Protein AF-A0A967ICW5-F1 (afdb_monomer_lite)

Structure (mmCIF, N/CA/C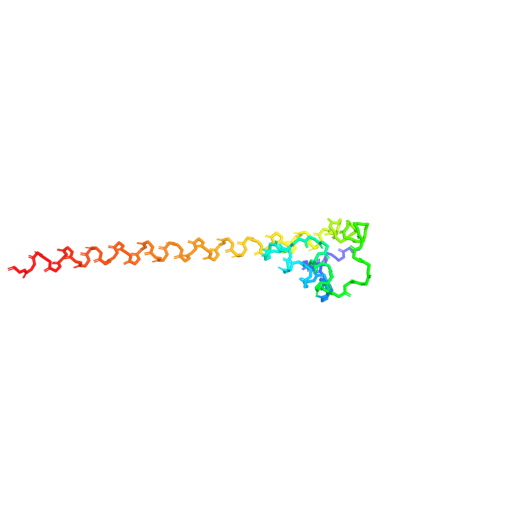/O backbone):
data_AF-A0A967ICW5-F1
#
_entry.id   AF-A0A967ICW5-F1
#
loop_
_atom_site.group_PDB
_atom_site.id
_atom_site.type_symbol
_atom_site.label_atom_id
_atom_site.label_alt_id
_atom_site.label_comp_id
_atom_site.label_asym_id
_atom_site.label_entity_id
_atom_site.label_seq_id
_atom_site.pdbx_PDB_ins_code
_atom_site.Cartn_x
_atom_site.Cartn_y
_atom_site.Cartn_z
_atom_site.occupancy
_atom_site.B_iso_or_equiv
_atom_site.auth_seq_id
_atom_site.auth_comp_id
_atom_site.auth_asym_id
_atom_site.auth_atom_id
_atom_site.pdbx_PDB_model_num
ATOM 1 N N . MET A 1 1 ? 19.760 33.792 -13.163 1.00 35.47 1 MET A N 1
ATOM 2 C CA . MET A 1 1 ? 18.511 33.832 -12.378 1.00 35.47 1 MET A CA 1
ATOM 3 C C . MET A 1 1 ? 17.924 32.437 -12.446 1.00 35.47 1 MET A C 1
ATOM 5 O O . MET A 1 1 ? 17.559 32.006 -13.530 1.00 35.47 1 MET A O 1
ATOM 9 N N . SER A 1 2 ? 18.004 31.685 -11.349 1.00 41.56 2 SER A N 1
ATOM 10 C CA . SER A 1 2 ? 17.532 30.300 -11.281 1.00 41.56 2 SER A CA 1
ATOM 11 C C . SER A 1 2 ? 16.044 30.318 -10.958 1.00 41.56 2 SER A C 1
ATOM 13 O O . SER A 1 2 ? 15.669 30.741 -9.869 1.00 41.56 2 SER A O 1
ATOM 15 N N . GLU A 1 3 ? 15.203 29.908 -11.904 1.00 42.88 3 GLU A N 1
ATOM 16 C CA . GLU A 1 3 ? 13.769 29.762 -11.663 1.00 42.88 3 GLU A CA 1
ATOM 17 C C . GLU A 1 3 ? 13.508 28.522 -10.798 1.00 42.88 3 GLU A C 1
ATOM 19 O O . GLU A 1 3 ? 13.516 27.380 -11.274 1.00 42.88 3 GLU A O 1
ATOM 24 N N . GLU A 1 4 ? 13.283 28.767 -9.506 1.00 46.38 4 GLU A N 1
ATOM 25 C CA . GLU A 1 4 ? 12.591 27.860 -8.594 1.00 46.38 4 GLU A CA 1
ATOM 26 C C . GLU A 1 4 ? 11.266 27.414 -9.229 1.00 46.38 4 GLU A C 1
ATOM 28 O O . GLU A 1 4 ? 10.325 28.192 -9.371 1.00 46.38 4 GLU A O 1
ATOM 33 N N . HIS A 1 5 ? 11.188 26.146 -9.631 1.00 44.84 5 HIS A N 1
ATOM 34 C CA . HIS A 1 5 ? 9.941 25.543 -10.086 1.00 44.84 5 HIS A CA 1
ATOM 35 C C . HIS A 1 5 ? 9.177 24.988 -8.875 1.00 44.84 5 HIS A C 1
ATOM 37 O O . HIS A 1 5 ? 9.666 24.050 -8.233 1.00 44.84 5 HIS A O 1
ATOM 43 N N . PRO A 1 6 ? 7.969 25.490 -8.568 1.00 44.97 6 PRO A N 1
ATOM 44 C CA . PRO A 1 6 ? 7.203 25.023 -7.426 1.00 44.97 6 PRO A CA 1
ATOM 45 C C . PRO A 1 6 ? 6.700 23.591 -7.666 1.00 44.97 6 PRO A C 1
ATOM 47 O O . PRO A 1 6 ? 5.946 23.312 -8.596 1.00 44.97 6 PRO A O 1
ATOM 50 N N . GLY A 1 7 ? 7.122 22.659 -6.809 1.00 44.16 7 GLY A N 1
ATOM 51 C CA . GLY A 1 7 ? 6.312 21.501 -6.415 1.00 44.16 7 GLY A CA 1
ATOM 52 C C . GLY A 1 7 ? 5.937 20.471 -7.487 1.00 44.16 7 GLY A C 1
ATOM 53 O O . GLY A 1 7 ? 4.831 19.929 -7.429 1.00 44.16 7 GLY A O 1
ATOM 54 N N . ARG A 1 8 ? 6.818 20.124 -8.439 1.00 44.38 8 ARG A N 1
ATOM 55 C CA . ARG A 1 8 ? 6.568 18.960 -9.313 1.00 44.38 8 ARG A CA 1
ATOM 56 C C . ARG A 1 8 ? 6.604 17.671 -8.487 1.00 44.38 8 ARG A C 1
ATOM 58 O O . ARG A 1 8 ? 7.663 17.069 -8.319 1.00 44.38 8 ARG A O 1
ATOM 65 N N . LYS A 1 9 ? 5.437 17.224 -8.004 1.00 51.75 9 LYS A N 1
ATOM 66 C CA . LYS A 1 9 ? 5.240 15.835 -7.568 1.00 51.75 9 LYS A CA 1
ATOM 67 C C . LYS A 1 9 ? 5.811 14.932 -8.668 1.00 51.75 9 LYS A C 1
ATOM 69 O O . LYS A 1 9 ? 5.447 15.119 -9.833 1.00 51.75 9 LYS A O 1
ATOM 74 N N . PRO A 1 10 ? 6.723 14.003 -8.350 1.00 53.88 10 PRO A N 1
ATOM 75 C CA . PRO A 1 10 ? 7.309 13.149 -9.367 1.00 53.88 10 PRO A CA 1
ATOM 76 C C . PRO A 1 10 ? 6.199 12.395 -10.106 1.00 53.88 10 PRO A C 1
ATOM 78 O O . PRO A 1 10 ? 5.357 11.745 -9.489 1.00 53.88 10 PRO A O 1
ATOM 81 N N . LEU A 1 11 ? 6.179 12.522 -11.436 1.00 55.25 11 LEU A N 1
ATOM 82 C CA . LEU A 1 11 ? 5.181 11.897 -12.300 1.00 55.25 11 LEU A CA 1
ATOM 83 C C . LEU A 1 11 ? 5.369 10.372 -12.241 1.00 55.25 11 LEU A C 1
ATOM 85 O O . LEU A 1 11 ? 6.235 9.804 -12.913 1.00 55.25 11 LEU A O 1
ATOM 89 N N . VAL A 1 12 ? 4.600 9.700 -11.385 1.00 61.53 12 VAL A N 1
ATOM 90 C CA . VAL A 1 12 ? 4.634 8.242 -11.256 1.00 61.53 12 VAL A CA 1
ATOM 91 C C . VAL A 1 12 ? 4.046 7.650 -12.539 1.00 61.53 12 VAL A C 1
ATOM 93 O O . VAL A 1 12 ? 2.880 7.867 -12.859 1.00 61.53 12 VAL A O 1
ATOM 96 N N . ARG A 1 13 ? 4.849 6.909 -13.318 1.00 80.06 13 ARG A N 1
ATOM 97 C CA . ARG A 1 13 ? 4.343 6.211 -14.518 1.00 80.06 13 ARG A CA 1
ATOM 98 C C . ARG A 1 13 ? 3.221 5.244 -14.111 1.00 80.06 13 ARG A C 1
ATOM 100 O O . ARG A 1 13 ? 3.335 4.611 -13.066 1.00 80.06 13 ARG A O 1
ATOM 107 N N . ALA A 1 14 ? 2.209 5.034 -14.957 1.00 84.56 14 ALA A N 1
ATOM 108 C CA . ALA A 1 14 ? 1.029 4.212 -14.632 1.00 84.56 14 ALA A CA 1
ATOM 109 C C . ALA A 1 14 ? 1.350 2.816 -14.043 1.00 84.56 14 ALA A C 1
ATOM 111 O O . ALA A 1 14 ? 0.684 2.358 -13.119 1.00 84.56 14 ALA A O 1
ATOM 112 N N . GLN A 1 15 ? 2.411 2.150 -14.514 1.00 86.19 15 GLN A N 1
ATOM 113 C CA . GLN A 1 15 ? 2.864 0.865 -13.954 1.00 86.19 15 GLN A CA 1
ATOM 114 C C . GLN A 1 15 ? 3.468 0.984 -12.545 1.00 86.19 15 GLN A C 1
ATOM 116 O O . GLN A 1 15 ? 3.354 0.073 -11.732 1.00 86.19 15 GLN A O 1
ATOM 121 N N . GLN A 1 16 ? 4.148 2.088 -12.240 1.00 88.00 16 GLN A N 1
ATOM 122 C CA . GLN A 1 16 ? 4.697 2.351 -10.906 1.00 88.00 16 GLN A CA 1
ATOM 123 C C . GLN A 1 16 ? 3.587 2.704 -9.915 1.00 88.00 16 GLN A C 1
ATOM 125 O O . GLN A 1 16 ? 3.671 2.301 -8.760 1.00 88.00 16 GLN A O 1
ATOM 130 N N . GLU A 1 17 ? 2.536 3.380 -10.381 1.00 90.31 17 GLU A N 1
ATOM 131 C CA . GLU A 1 17 ? 1.349 3.680 -9.579 1.00 90.31 17 GLU A CA 1
ATOM 132 C C . GLU A 1 17 ? 0.609 2.388 -9.213 1.00 90.31 17 GLU A C 1
ATOM 134 O O . GLU A 1 17 ? 0.385 2.130 -8.035 1.00 90.31 17 GLU A O 1
ATOM 139 N N . LYS A 1 18 ? 0.345 1.508 -10.192 1.00 90.69 18 LYS A N 1
ATOM 140 C CA . LYS A 1 18 ? -0.242 0.180 -9.930 1.00 90.69 18 LYS A CA 1
ATOM 141 C C . LYS A 1 18 ? 0.605 -0.651 -8.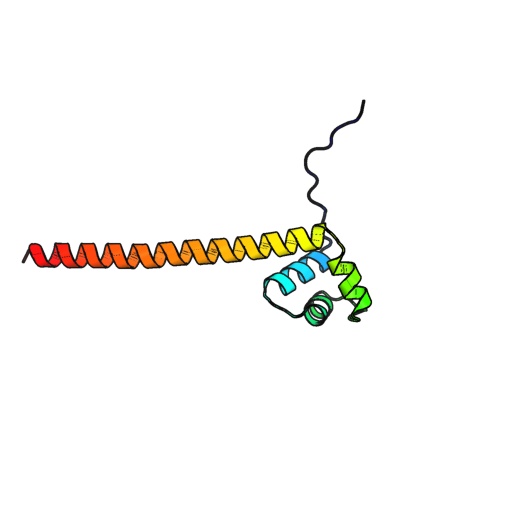966 1.00 90.69 18 LYS A C 1
ATOM 143 O O . LYS A 1 18 ? 0.073 -1.286 -8.063 1.00 90.69 18 LYS A O 1
ATOM 148 N N . TYR A 1 19 ? 1.930 -0.624 -9.123 1.00 91.62 19 TYR A N 1
ATOM 149 C CA . TYR A 1 19 ? 2.831 -1.282 -8.178 1.00 91.62 19 TYR A CA 1
ATOM 150 C C . TYR A 1 19 ? 2.680 -0.704 -6.763 1.00 91.62 19 TYR A C 1
ATOM 152 O O . TYR A 1 19 ? 2.517 -1.465 -5.814 1.00 91.62 19 TYR A O 1
ATOM 160 N N . ALA A 1 20 ? 2.689 0.624 -6.614 1.00 91.94 20 ALA A N 1
ATOM 161 C CA . ALA A 1 20 ? 2.546 1.282 -5.318 1.00 91.94 20 ALA A CA 1
ATOM 162 C C . ALA A 1 20 ? 1.206 0.956 -4.638 1.00 91.94 20 ALA A C 1
ATOM 164 O O . ALA A 1 20 ? 1.195 0.653 -3.446 1.00 91.94 20 ALA A O 1
ATOM 165 N N . GLN A 1 21 ? 0.108 0.944 -5.398 1.00 92.44 21 GLN A N 1
ATOM 166 C CA . GLN A 1 21 ? -1.224 0.554 -4.926 1.00 92.44 21 GLN A CA 1
ATOM 167 C C . GLN A 1 21 ? -1.253 -0.895 -4.433 1.00 92.44 21 GLN A C 1
ATOM 169 O O . GLN A 1 21 ? -1.689 -1.150 -3.314 1.00 92.44 21 GLN A O 1
ATOM 174 N N . ASN A 1 22 ? -0.706 -1.831 -5.213 1.00 93.44 22 ASN A N 1
ATOM 175 C CA . ASN A 1 22 ? -0.646 -3.243 -4.829 1.00 93.44 22 ASN A CA 1
ATOM 176 C C . ASN A 1 22 ? 0.174 -3.454 -3.545 1.00 93.44 22 ASN A C 1
ATOM 178 O O . ASN A 1 22 ? -0.241 -4.199 -2.660 1.00 93.44 22 ASN A O 1
ATOM 182 N N . ILE A 1 23 ? 1.315 -2.768 -3.401 1.00 93.25 23 ILE A N 1
ATOM 183 C CA . ILE A 1 23 ? 2.119 -2.824 -2.169 1.00 93.25 23 ILE A CA 1
ATOM 184 C C . ILE A 1 23 ? 1.370 -2.212 -0.981 1.00 93.25 23 ILE A C 1
ATOM 186 O O . ILE A 1 23 ? 1.439 -2.744 0.128 1.00 93.25 23 ILE A O 1
ATOM 190 N N . ALA A 1 24 ? 0.686 -1.083 -1.181 1.00 91.81 24 ALA A N 1
ATOM 191 C CA . ALA A 1 24 ? -0.095 -0.437 -0.130 1.00 91.81 24 ALA A CA 1
ATOM 192 C C . ALA A 1 24 ? -1.263 -1.322 0.336 1.00 91.81 24 ALA A C 1
ATOM 194 O O . ALA A 1 24 ? -1.534 -1.366 1.531 1.00 91.81 24 ALA A O 1
ATOM 195 N N . ALA A 1 25 ? -1.857 -2.097 -0.576 1.00 89.31 25 ALA A N 1
ATOM 196 C CA . ALA A 1 25 ? -2.873 -3.108 -0.284 1.00 89.31 25 ALA A CA 1
ATOM 197 C C . ALA A 1 25 ? -2.325 -4.384 0.394 1.00 89.31 25 ALA A C 1
ATOM 199 O O . ALA A 1 25 ? -3.094 -5.286 0.710 1.00 89.31 25 ALA A O 1
ATOM 200 N N . GLY A 1 26 ? -1.009 -4.482 0.620 1.00 89.12 26 GLY A N 1
ATOM 201 C CA . GLY A 1 26 ? -0.381 -5.607 1.322 1.00 89.12 26 GLY A CA 1
ATOM 202 C C . GLY A 1 26 ? 0.150 -6.726 0.423 1.00 89.12 26 GLY A C 1
ATOM 203 O O . GLY A 1 26 ? 0.619 -7.740 0.934 1.00 89.12 26 GLY A O 1
ATOM 204 N N . MET A 1 27 ? 0.137 -6.555 -0.903 1.00 91.12 27 MET A N 1
ATOM 205 C CA . MET A 1 27 ? 0.635 -7.575 -1.827 1.00 91.12 27 MET A CA 1
ATOM 206 C C . MET A 1 27 ? 2.167 -7.742 -1.721 1.00 91.12 27 MET A C 1
ATOM 208 O O . MET A 1 27 ? 2.898 -6.742 -1.663 1.00 91.12 27 MET A O 1
ATOM 212 N N . PRO A 1 28 ? 2.698 -8.981 -1.762 1.00 89.69 28 PRO A N 1
ATOM 213 C CA . PRO A 1 28 ? 4.134 -9.230 -1.827 1.00 89.69 28 PRO A CA 1
ATOM 214 C C . PRO A 1 28 ? 4.784 -8.564 -3.043 1.00 89.69 28 PRO A C 1
ATOM 216 O O . PRO A 1 28 ? 4.223 -8.516 -4.136 1.00 89.69 28 PRO A O 1
ATOM 219 N N . LYS A 1 29 ? 6.025 -8.091 -2.893 1.00 88.06 29 LYS A N 1
ATOM 220 C CA . LYS A 1 29 ? 6.670 -7.218 -3.890 1.00 88.06 29 LYS A CA 1
ATOM 221 C C . LYS A 1 29 ? 6.785 -7.819 -5.295 1.00 88.06 29 LYS A C 1
ATOM 223 O O . LYS A 1 29 ? 6.587 -7.116 -6.284 1.00 88.06 29 LYS A O 1
ATOM 228 N N . CYS A 1 30 ? 7.098 -9.108 -5.400 1.00 87.38 30 CYS A N 1
ATOM 229 C CA . CYS A 1 30 ? 7.206 -9.783 -6.695 1.00 87.38 30 CYS A CA 1
ATOM 230 C C . CYS A 1 30 ? 5.837 -9.952 -7.371 1.00 87.38 30 CYS A C 1
ATOM 232 O O . CYS A 1 30 ? 5.730 -9.796 -8.586 1.00 87.38 30 CYS A O 1
ATOM 234 N N . GLU A 1 31 ? 4.791 -10.219 -6.590 1.00 87.88 31 GLU A N 1
ATOM 235 C CA . GLU A 1 31 ? 3.415 -10.324 -7.082 1.00 87.88 31 GLU A CA 1
ATOM 236 C C . GLU A 1 31 ? 2.863 -8.959 -7.481 1.00 87.88 31 GLU A C 1
ATOM 238 O O . GLU A 1 31 ? 2.315 -8.825 -8.570 1.00 87.88 31 GLU A O 1
ATOM 243 N N . ALA A 1 32 ? 3.126 -7.923 -6.683 1.00 90.38 32 ALA A N 1
ATOM 244 C CA . ALA A 1 32 ? 2.758 -6.546 -6.994 1.00 90.38 32 ALA A CA 1
ATOM 245 C C . ALA A 1 32 ? 3.377 -6.075 -8.315 1.00 90.38 32 ALA A C 1
ATOM 247 O O . ALA A 1 32 ? 2.710 -5.414 -9.113 1.00 90.38 32 ALA A O 1
ATOM 248 N N . ALA A 1 33 ? 4.641 -6.436 -8.570 1.00 88.38 33 ALA A N 1
ATOM 249 C CA . ALA A 1 33 ? 5.314 -6.142 -9.832 1.00 88.38 33 ALA A CA 1
ATOM 250 C C . ALA A 1 33 ? 4.706 -6.931 -11.003 1.00 88.38 33 ALA A C 1
ATOM 252 O O . ALA A 1 33 ? 4.486 -6.367 -12.075 1.00 88.38 33 ALA A O 1
ATOM 253 N N . ARG A 1 34 ? 4.372 -8.210 -10.798 1.00 86.88 34 ARG A N 1
ATOM 254 C CA . ARG A 1 34 ? 3.698 -9.027 -11.816 1.00 86.88 34 ARG A CA 1
ATOM 255 C C . ARG A 1 34 ? 2.326 -8.458 -12.175 1.00 86.88 34 ARG A C 1
ATOM 257 O O . ARG A 1 34 ? 2.047 -8.243 -13.348 1.00 86.88 34 ARG A O 1
ATOM 264 N N . ALA A 1 35 ? 1.510 -8.147 -11.171 1.00 87.50 35 ALA A N 1
ATOM 265 C CA . ALA A 1 35 ? 0.181 -7.566 -11.334 1.00 87.50 35 ALA A CA 1
ATOM 266 C C . ALA A 1 35 ? 0.223 -6.168 -11.978 1.00 87.50 35 ALA A C 1
ATOM 268 O O . ALA A 1 35 ? -0.691 -5.780 -12.701 1.00 87.50 35 ALA A O 1
ATOM 269 N N . ALA A 1 36 ? 1.311 -5.419 -11.777 1.00 87.00 36 ALA A N 1
ATOM 270 C CA . ALA A 1 36 ? 1.551 -4.146 -12.454 1.00 87.00 36 ALA A CA 1
ATOM 271 C C . ALA A 1 36 ? 2.048 -4.291 -13.912 1.00 87.00 36 ALA A C 1
ATOM 273 O O . ALA A 1 36 ? 2.211 -3.279 -14.599 1.00 87.00 36 ALA A O 1
ATOM 274 N N . GLY A 1 37 ? 2.271 -5.519 -14.398 1.00 84.81 37 GLY A N 1
ATOM 275 C CA . GLY A 1 37 ? 2.656 -5.810 -15.781 1.00 84.81 37 GLY A CA 1
ATOM 276 C C . GLY A 1 37 ? 4.160 -5.735 -16.062 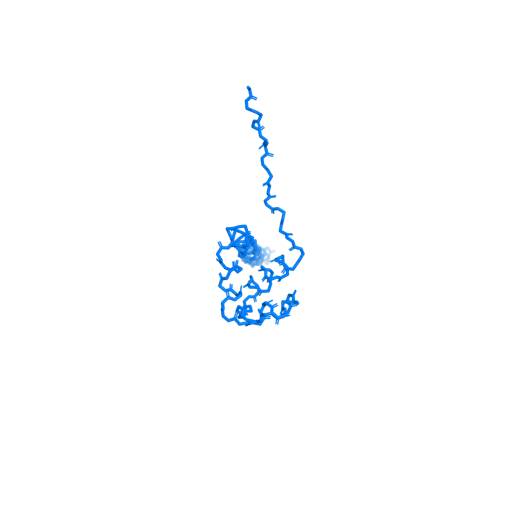1.00 84.81 37 GLY A C 1
ATOM 277 O O . GLY A 1 37 ? 4.551 -5.547 -17.213 1.00 84.81 37 GLY A O 1
ATOM 278 N N . TYR A 1 38 ? 5.019 -5.851 -15.043 1.00 84.06 38 TYR A N 1
ATOM 279 C CA . TYR A 1 38 ? 6.465 -5.942 -15.262 1.00 84.06 38 TYR A CA 1
ATOM 280 C C . TYR A 1 38 ? 6.847 -7.344 -15.756 1.00 84.06 38 TYR A C 1
ATOM 282 O O . TYR A 1 38 ? 6.590 -8.337 -15.082 1.00 84.06 38 TYR A O 1
ATOM 290 N N . SER A 1 39 ? 7.520 -7.417 -16.908 1.00 70.56 39 SER A N 1
ATOM 291 C CA . SER A 1 39 ? 8.000 -8.673 -17.511 1.00 70.56 39 SER A CA 1
ATOM 292 C C . SER A 1 39 ? 9.200 -9.288 -16.778 1.00 70.56 39 SER A C 1
ATOM 294 O O . SER A 1 39 ? 9.434 -10.488 -16.863 1.00 70.56 39 SER A O 1
ATOM 296 N N . GLY A 1 40 ? 9.945 -8.485 -16.010 1.00 63.69 40 GLY A N 1
ATOM 297 C CA . GLY A 1 40 ? 11.011 -8.945 -15.123 1.00 63.69 40 GLY A CA 1
ATOM 298 C C . GLY A 1 40 ? 10.549 -8.963 -13.670 1.00 63.69 40 GLY A C 1
ATOM 299 O O . GLY A 1 40 ? 10.745 -7.985 -12.957 1.00 63.69 40 GLY A O 1
ATOM 300 N N . THR A 1 41 ? 9.961 -10.065 -13.202 1.00 61.47 41 THR A N 1
ATOM 301 C CA . THR A 1 41 ? 9.510 -10.220 -11.800 1.00 61.47 41 THR A CA 1
ATOM 302 C C . THR A 1 41 ? 10.601 -10.744 -10.862 1.00 61.47 41 THR A C 1
ATOM 304 O O . THR A 1 41 ? 10.314 -11.186 -9.752 1.00 61.47 41 THR A O 1
ATOM 307 N N . GLY A 1 42 ? 11.861 -10.733 -11.304 1.00 63.78 42 GLY A N 1
ATOM 308 C CA . GLY A 1 42 ? 13.000 -11.138 -10.484 1.00 63.78 42 GLY A CA 1
ATOM 309 C C . GLY A 1 42 ? 13.309 -10.127 -9.375 1.00 63.78 42 GLY A C 1
ATOM 310 O O . GLY A 1 42 ? 13.088 -8.922 -9.531 1.00 63.78 42 GLY A O 1
ATOM 311 N N . SER A 1 43 ? 13.896 -10.614 -8.277 1.00 62.66 43 SER A N 1
ATOM 312 C CA . SER A 1 43 ? 14.273 -9.816 -7.094 1.00 62.66 43 SER A CA 1
ATOM 313 C C . SER A 1 43 ? 15.046 -8.531 -7.447 1.00 62.66 43 SER A C 1
ATOM 315 O O . SER A 1 43 ? 14.803 -7.472 -6.872 1.00 62.66 43 SER A O 1
ATOM 317 N N . VAL A 1 44 ? 15.899 -8.569 -8.478 1.00 64.88 44 VAL A N 1
ATOM 318 C CA . VAL A 1 44 ? 16.705 -7.421 -8.938 1.00 64.88 44 VAL A CA 1
ATOM 319 C C . VAL A 1 44 ? 15.858 -6.289 -9.537 1.00 64.88 44 VAL A C 1
ATOM 321 O O . VAL A 1 44 ? 16.119 -5.113 -9.279 1.00 64.88 44 VAL A O 1
ATOM 324 N N . ALA A 1 45 ? 14.834 -6.607 -10.331 1.00 68.44 45 ALA A N 1
ATOM 325 C CA . ALA A 1 45 ? 13.965 -5.601 -10.947 1.00 68.44 45 ALA A CA 1
ATOM 326 C C . ALA A 1 45 ? 13.034 -4.960 -9.907 1.00 68.44 45 ALA A C 1
ATOM 328 O O . ALA A 1 45 ? 12.870 -3.739 -9.870 1.00 68.44 45 ALA A O 1
ATOM 329 N N . VAL A 1 46 ? 12.523 -5.777 -8.986 1.00 75.56 46 VAL A N 1
ATOM 330 C CA . VAL A 1 46 ? 11.759 -5.331 -7.817 1.00 75.56 46 VAL A CA 1
ATOM 331 C C . VAL A 1 46 ? 12.620 -4.454 -6.901 1.00 75.56 46 VAL A C 1
ATOM 333 O O . VAL A 1 46 ? 12.165 -3.411 -6.430 1.00 75.56 46 VAL A O 1
ATOM 336 N N . ALA A 1 47 ? 13.890 -4.804 -6.683 1.00 73.38 47 ALA A N 1
ATOM 337 C CA . ALA A 1 47 ? 14.821 -3.980 -5.916 1.00 73.38 47 ALA A CA 1
ATOM 338 C C . ALA A 1 47 ? 15.035 -2.602 -6.563 1.00 73.38 47 ALA A C 1
ATOM 340 O O . ALA A 1 47 ? 15.069 -1.599 -5.857 1.00 73.38 47 ALA A O 1
ATOM 341 N N . LYS A 1 48 ? 15.106 -2.519 -7.900 1.00 78.94 48 LYS A N 1
ATOM 342 C CA . LYS A 1 48 ? 15.195 -1.232 -8.614 1.00 78.94 48 LYS A CA 1
ATOM 343 C C . LYS A 1 48 ? 13.943 -0.371 -8.426 1.00 78.94 48 LYS A C 1
ATOM 345 O O . LYS A 1 48 ? 14.078 0.840 -8.293 1.00 78.94 48 LYS A O 1
ATOM 350 N N . LEU A 1 49 ? 12.746 -0.963 -8.390 1.00 77.50 49 LEU A N 1
ATOM 351 C CA . LEU A 1 49 ? 11.505 -0.229 -8.101 1.00 77.50 49 LEU A CA 1
ATOM 352 C C . LEU A 1 49 ? 11.475 0.294 -6.662 1.00 77.50 49 LEU A C 1
ATOM 354 O O . LEU A 1 49 ? 11.116 1.445 -6.442 1.00 77.50 49 LEU A O 1
ATOM 358 N N . ASN A 1 50 ? 11.935 -0.510 -5.702 1.00 77.38 50 ASN A N 1
ATOM 359 C CA . ASN A 1 50 ? 11.986 -0.125 -4.288 1.00 77.38 50 ASN A CA 1
ATOM 360 C C . ASN A 1 50 ? 13.110 0.866 -3.943 1.00 77.38 50 ASN A C 1
ATOM 362 O O . ASN A 1 50 ? 13.134 1.375 -2.831 1.00 77.38 50 ASN A O 1
ATOM 366 N N . LYS A 1 51 ? 14.034 1.153 -4.866 1.00 82.56 51 LYS A N 1
ATOM 367 C CA . LYS A 1 51 ? 15.048 2.211 -4.709 1.00 82.56 51 LYS A CA 1
ATOM 368 C C . LYS A 1 51 ? 14.581 3.572 -5.235 1.00 82.56 51 LYS A C 1
ATOM 370 O O . LYS A 1 51 ? 15.283 4.562 -5.064 1.00 82.56 51 LYS A O 1
ATOM 375 N N . LYS A 1 52 ? 13.427 3.638 -5.906 1.00 85.94 52 LYS A N 1
ATOM 376 C CA . LYS A 1 52 ? 12.897 4.893 -6.448 1.00 85.94 52 LYS A CA 1
ATOM 377 C C . LYS A 1 52 ? 12.149 5.652 -5.358 1.00 85.94 52 LYS A C 1
ATOM 379 O O . LYS A 1 52 ? 11.092 5.201 -4.921 1.00 85.94 52 LYS A O 1
ATOM 384 N N . ILE A 1 53 ? 12.688 6.809 -4.971 1.00 87.19 53 ILE A N 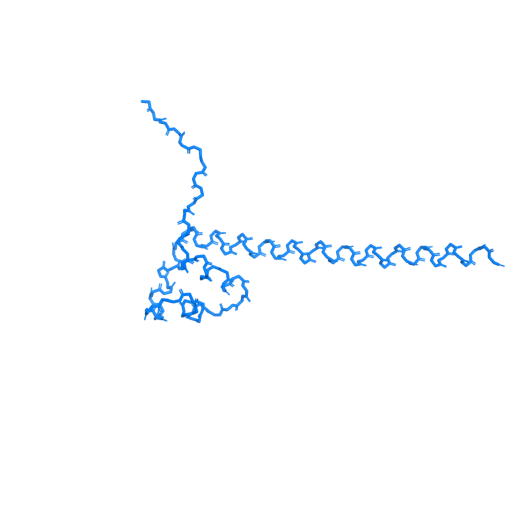1
ATOM 385 C CA . ILE A 1 53 ? 12.156 7.663 -3.896 1.00 87.19 53 ILE A CA 1
ATOM 386 C C . ILE A 1 53 ? 10.665 7.946 -4.108 1.00 87.19 53 ILE A C 1
ATOM 388 O O . ILE A 1 53 ? 9.865 7.670 -3.223 1.00 87.19 53 ILE A O 1
ATOM 392 N N . HIS A 1 54 ? 10.265 8.343 -5.316 1.00 85.69 54 HIS A N 1
ATOM 393 C CA . HIS A 1 54 ? 8.867 8.660 -5.621 1.00 85.69 54 HIS A CA 1
ATOM 394 C C . HIS A 1 54 ? 7.901 7.477 -5.484 1.00 85.69 54 HIS A C 1
ATOM 396 O O . HIS A 1 54 ? 6.734 7.663 -5.155 1.00 85.69 54 HIS A O 1
ATOM 402 N N . VAL A 1 55 ? 8.368 6.247 -5.724 1.00 87.69 55 VAL A N 1
ATOM 403 C CA . VAL A 1 55 ? 7.550 5.038 -5.535 1.00 87.69 55 VAL A CA 1
ATOM 404 C C . VAL A 1 55 ? 7.362 4.765 -4.044 1.00 87.69 55 VAL A C 1
ATOM 406 O O . VAL A 1 55 ? 6.257 4.441 -3.619 1.00 87.69 55 VAL A O 1
ATOM 409 N N . LEU A 1 56 ? 8.417 4.937 -3.241 1.00 88.94 56 LEU A N 1
ATOM 410 C CA . LEU A 1 56 ? 8.348 4.791 -1.785 1.00 88.94 56 LEU A CA 1
ATOM 411 C C . LEU A 1 56 ? 7.455 5.857 -1.147 1.00 88.94 56 LEU A C 1
ATOM 413 O O . LEU A 1 56 ? 6.609 5.529 -0.318 1.00 88.94 56 LEU A O 1
ATOM 417 N N . GLU A 1 57 ? 7.607 7.115 -1.557 1.00 90.00 57 GLU A N 1
ATOM 418 C CA . GLU A 1 57 ? 6.754 8.219 -1.112 1.00 90.00 57 GLU A CA 1
ATOM 419 C C . GLU A 1 57 ? 5.287 7.938 -1.429 1.00 90.00 57 GLU A C 1
ATOM 421 O O . GLU A 1 57 ? 4.432 8.093 -0.558 1.00 90.00 57 GLU A O 1
ATOM 426 N N . ARG A 1 58 ? 4.995 7.440 -2.638 1.00 91.12 58 ARG A N 1
ATOM 427 C CA . ARG A 1 58 ? 3.630 7.088 -3.031 1.00 91.12 58 ARG A CA 1
ATOM 428 C C . ARG A 1 58 ? 3.063 5.933 -2.207 1.00 91.12 58 ARG A C 1
ATOM 430 O O . ARG A 1 58 ? 1.929 6.032 -1.751 1.00 91.12 58 ARG A O 1
ATOM 437 N N . ILE A 1 59 ? 3.841 4.877 -1.963 1.00 91.38 59 ILE A N 1
ATOM 438 C CA . ILE A 1 59 ? 3.434 3.762 -1.089 1.00 91.38 59 ILE A CA 1
ATOM 439 C C . ILE A 1 59 ? 3.119 4.272 0.322 1.00 91.38 59 ILE A C 1
ATOM 441 O O . ILE A 1 59 ? 2.089 3.918 0.890 1.00 91.38 59 ILE A O 1
ATOM 445 N N . ASN A 1 60 ? 3.991 5.107 0.890 1.00 90.12 60 ASN A N 1
ATOM 446 C CA . ASN A 1 60 ? 3.804 5.650 2.234 1.00 90.12 60 ASN A CA 1
ATOM 447 C C . ASN A 1 60 ? 2.584 6.568 2.315 1.00 90.12 60 ASN A C 1
ATOM 449 O O . ASN A 1 60 ? 1.842 6.504 3.291 1.00 90.12 60 ASN A O 1
ATOM 453 N N . PHE A 1 61 ? 2.362 7.391 1.290 1.00 91.00 61 PHE A N 1
ATOM 454 C CA . PHE A 1 61 ? 1.175 8.229 1.184 1.00 91.00 61 PHE A CA 1
ATOM 455 C C . PHE A 1 61 ? -0.102 7.382 1.188 1.00 91.00 61 PHE A C 1
ATOM 457 O O . PHE A 1 61 ? -0.956 7.594 2.041 1.00 91.00 61 PHE A O 1
ATOM 464 N N . LEU A 1 62 ? -0.181 6.361 0.329 1.00 90.56 62 LEU A N 1
ATOM 465 C CA . LEU A 1 62 ? -1.343 5.468 0.249 1.00 90.56 62 LEU A CA 1
ATOM 466 C C . LEU A 1 62 ? -1.594 4.716 1.566 1.00 90.56 62 LEU A C 1
ATOM 468 O O . LEU A 1 62 ? -2.735 4.583 2.000 1.00 90.56 62 LEU A O 1
ATOM 472 N N . LYS A 1 63 ? -0.532 4.262 2.244 1.00 90.50 63 LYS A N 1
ATOM 473 C CA . LYS A 1 63 ? -0.650 3.619 3.563 1.00 90.50 63 LYS A CA 1
ATOM 474 C C . LYS A 1 63 ? -1.166 4.572 4.640 1.00 90.50 63 LYS A C 1
ATOM 476 O O . LYS A 1 63 ? -1.962 4.158 5.477 1.00 90.50 63 LYS A O 1
ATOM 481 N N . ARG A 1 64 ? -0.723 5.834 4.630 1.00 87.94 64 ARG A N 1
ATOM 482 C CA . ARG A 1 64 ? -1.221 6.862 5.555 1.00 87.94 64 ARG A CA 1
ATOM 483 C C . ARG A 1 64 ? -2.673 7.216 5.271 1.00 87.94 64 ARG A C 1
ATOM 485 O O . ARG A 1 64 ? -3.442 7.299 6.214 1.00 87.94 64 ARG A O 1
ATOM 492 N N . GLU A 1 65 ? -3.059 7.376 4.006 1.00 85.44 65 GLU A N 1
ATOM 493 C CA . GLU A 1 65 ? -4.461 7.622 3.644 1.00 85.44 65 GLU A CA 1
ATOM 494 C C . GLU A 1 65 ? -5.374 6.492 4.125 1.00 85.44 65 GLU A C 1
ATOM 496 O O . GLU A 1 65 ? -6.385 6.761 4.76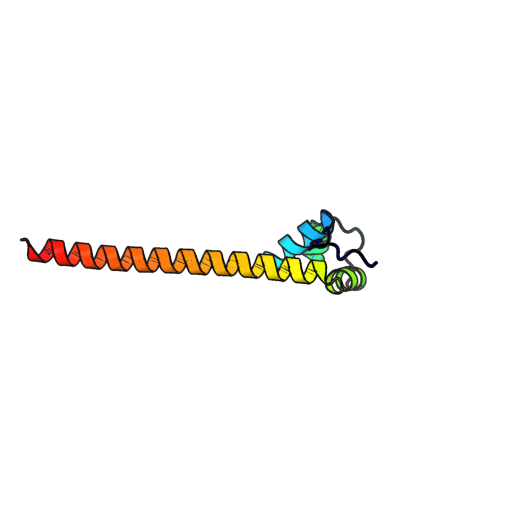9 1.00 85.44 65 GLU A O 1
ATOM 501 N N . ALA A 1 66 ? -4.984 5.236 3.893 1.00 80.62 66 ALA A N 1
ATOM 502 C CA . ALA A 1 66 ? -5.736 4.084 4.381 1.00 80.62 66 ALA A CA 1
ATOM 503 C C . ALA A 1 66 ? -5.820 4.055 5.919 1.00 80.62 66 ALA A C 1
ATOM 505 O O . ALA A 1 66 ? -6.892 3.822 6.472 1.00 80.62 66 ALA A O 1
ATOM 506 N N . GLY A 1 67 ? -4.714 4.336 6.618 1.00 78.62 67 GLY A N 1
ATOM 507 C CA . GLY A 1 67 ? -4.695 4.413 8.082 1.00 78.62 67 GLY A CA 1
ATOM 508 C C . GLY A 1 67 ? -5.587 5.528 8.635 1.00 78.62 67 GLY A C 1
ATOM 509 O O . GLY A 1 67 ? -6.353 5.297 9.568 1.00 78.62 67 GLY A O 1
ATOM 510 N N . ASN A 1 68 ? -5.545 6.711 8.021 1.00 78.56 68 ASN A N 1
ATOM 511 C CA . ASN A 1 68 ? -6.388 7.842 8.399 1.00 78.56 68 ASN A CA 1
ATOM 512 C C . ASN A 1 68 ? -7.873 7.528 8.188 1.00 78.56 68 ASN A C 1
ATOM 514 O O . ASN A 1 68 ? -8.683 7.842 9.055 1.00 78.56 68 ASN A O 1
ATOM 518 N N . ALA A 1 69 ? -8.230 6.881 7.074 1.00 68.12 69 ALA A N 1
ATOM 519 C CA . ALA A 1 69 ? -9.607 6.469 6.813 1.00 68.12 69 ALA A CA 1
ATOM 520 C C . ALA A 1 69 ? -10.121 5.512 7.902 1.00 68.12 69 ALA A C 1
ATOM 522 O O . ALA A 1 69 ? -11.184 5.743 8.469 1.00 68.12 69 ALA A O 1
ATOM 523 N N . VAL A 1 70 ? -9.328 4.497 8.270 1.00 75.31 70 VAL A N 1
ATOM 524 C CA . VAL A 1 70 ? -9.673 3.557 9.353 1.00 75.31 70 VAL A CA 1
ATOM 525 C C . VAL A 1 70 ? -9.841 4.273 10.695 1.00 75.31 70 VAL A C 1
ATOM 527 O O . VAL A 1 70 ? -10.765 3.963 11.452 1.00 75.31 70 VAL A O 1
ATOM 530 N N . GLN A 1 71 ? -8.969 5.235 11.000 1.00 76.81 71 GLN A N 1
ATOM 531 C CA . GLN A 1 71 ? -9.051 6.007 12.236 1.00 76.81 71 GLN A CA 1
ATOM 532 C C . GLN A 1 71 ? -10.323 6.864 12.292 1.00 76.81 71 GLN A C 1
ATOM 534 O O . GLN A 1 71 ? -10.991 6.874 13.323 1.00 76.81 71 GLN A O 1
ATOM 539 N N . VAL A 1 72 ? -10.681 7.543 11.196 1.00 76.75 72 VAL A N 1
ATOM 540 C CA . VAL A 1 72 ? -11.915 8.345 11.116 1.00 76.75 72 VAL A CA 1
ATOM 541 C C . VAL A 1 72 ? -13.140 7.458 11.314 1.00 76.75 72 VAL A C 1
ATOM 543 O O . VAL A 1 72 ? -13.935 7.730 12.209 1.00 76.75 72 VAL A O 1
ATOM 546 N N . THR A 1 73 ? -13.240 6.349 10.577 1.00 79.44 73 THR A N 1
ATOM 547 C CA . THR A 1 73 ? -14.367 5.416 10.709 1.00 79.44 73 THR A CA 1
ATOM 548 C C . THR A 1 73 ? -14.483 4.853 12.125 1.00 79.44 73 THR A C 1
ATOM 550 O O . THR A 1 73 ? -15.583 4.723 12.652 1.00 79.44 73 THR A O 1
ATOM 553 N N . SER A 1 74 ? -13.359 4.550 12.780 1.00 73.19 74 SER A N 1
ATOM 554 C CA . SER A 1 74 ? -13.379 4.057 14.163 1.00 73.19 74 SER A CA 1
ATOM 555 C C . SER A 1 74 ? -13.925 5.110 15.131 1.00 73.19 74 SER A C 1
ATOM 557 O O . SER A 1 74 ? -14.743 4.784 15.989 1.00 73.19 74 SER A O 1
ATOM 559 N N . SER A 1 75 ? -13.519 6.373 14.972 1.00 79.38 75 SER A N 1
ATOM 560 C CA . SER A 1 75 ? -14.035 7.484 15.779 1.00 79.38 75 SER A CA 1
ATOM 561 C C . SER A 1 75 ? -15.529 7.711 15.556 1.00 79.38 75 SER A C 1
ATOM 563 O O . SER A 1 75 ? -16.262 7.888 16.524 1.00 79.38 75 SER A O 1
ATOM 565 N N . GLU A 1 76 ? -15.998 7.658 14.308 1.00 81.75 76 GLU A N 1
ATOM 566 C CA . GLU A 1 76 ? -17.420 7.804 13.972 1.00 81.75 76 GLU A CA 1
ATOM 567 C C . GLU A 1 76 ? -18.268 6.687 14.591 1.00 81.75 76 GLU A C 1
ATOM 569 O O . GLU A 1 76 ? -19.324 6.954 15.163 1.00 81.75 76 GLU A O 1
ATOM 574 N N . VAL A 1 77 ? -17.785 5.440 14.541 1.00 84.62 77 VAL A N 1
ATOM 575 C CA . VAL A 1 77 ? -18.461 4.298 15.173 1.00 84.62 77 VAL A CA 1
ATOM 576 C C . VAL A 1 77 ? -18.528 4.473 16.690 1.00 84.62 77 VAL A C 1
ATOM 578 O O . VAL A 1 77 ? -19.596 4.296 17.276 1.00 84.62 77 VAL A O 1
ATOM 581 N N . VAL A 1 78 ? -17.419 4.844 17.339 1.00 87.31 78 VAL A N 1
ATOM 582 C CA . VAL A 1 78 ? -17.390 5.067 18.794 1.00 87.31 78 VAL A CA 1
ATOM 583 C C . VAL A 1 78 ? -18.323 6.208 19.193 1.00 87.31 78 VAL A C 1
ATOM 585 O O . VAL A 1 78 ? -19.100 6.049 20.134 1.00 87.31 78 VAL A O 1
ATOM 588 N N . GLN A 1 79 ? -18.302 7.323 18.461 1.00 87.25 79 GLN A N 1
ATOM 589 C CA . GLN A 1 79 ? -19.183 8.456 18.727 1.00 87.25 79 GLN A CA 1
ATOM 590 C C . GLN A 1 79 ? -20.655 8.059 18.568 1.00 87.25 79 GLN A C 1
ATOM 592 O O . GLN A 1 79 ? -21.463 8.327 19.452 1.00 87.25 79 GLN A O 1
ATOM 597 N N . GLY A 1 80 ? -20.998 7.324 17.507 1.00 85.81 80 GLY A N 1
ATOM 598 C CA . GLY A 1 80 ? -22.361 6.837 17.293 1.00 85.81 80 GLY A CA 1
ATOM 599 C C . GLY A 1 80 ? -22.861 5.912 18.410 1.00 85.81 80 GLY A C 1
ATOM 600 O O . GLY A 1 80 ? -24.040 5.965 18.775 1.00 85.81 80 GLY A O 1
ATOM 601 N N . ILE A 1 81 ? -21.976 5.092 18.990 1.00 87.81 81 ILE A N 1
ATOM 602 C CA . ILE A 1 81 ? -22.295 4.255 20.157 1.00 87.81 81 ILE A CA 1
ATOM 603 C C . ILE A 1 81 ? -22.555 5.130 21.389 1.00 87.81 81 ILE A C 1
ATOM 605 O O . ILE A 1 81 ? -23.571 4.936 22.058 1.00 87.81 81 ILE A O 1
ATOM 609 N N . LEU A 1 82 ? -21.680 6.097 21.679 1.00 90.19 82 LEU A N 1
ATOM 610 C CA . LEU A 1 82 ? -21.826 6.997 22.829 1.00 90.19 82 LEU A CA 1
ATOM 611 C C . LEU A 1 82 ? -23.116 7.819 22.750 1.00 90.19 82 LEU A C 1
ATOM 613 O O . LEU A 1 82 ? -23.909 7.788 23.691 1.00 90.19 82 LEU A O 1
ATOM 617 N N . ASP A 1 83 ? -23.391 8.437 21.602 1.00 88.94 83 ASP A N 1
ATOM 618 C CA . ASP A 1 83 ? -24.611 9.217 21.376 1.00 88.94 83 ASP A CA 1
ATOM 619 C C . ASP A 1 83 ? -25.873 8.361 21.571 1.00 88.94 83 ASP A C 1
ATOM 621 O O . ASP A 1 83 ? -26.905 8.821 22.063 1.00 88.94 83 ASP A O 1
ATOM 625 N N . SER A 1 84 ? -25.814 7.085 21.180 1.00 84.06 84 SER A N 1
ATOM 626 C CA . SER A 1 84 ? -26.937 6.158 21.342 1.00 84.06 84 SER A CA 1
ATOM 627 C C . SER A 1 84 ? -27.150 5.756 22.802 1.00 84.06 84 SER A C 1
ATOM 629 O O . SER A 1 84 ? -28.297 5.619 23.236 1.00 84.06 84 SER A O 1
ATOM 631 N N . ILE A 1 85 ? -26.074 5.623 23.583 1.00 86.50 85 ILE A N 1
ATOM 632 C CA . ILE A 1 85 ? -26.147 5.390 25.031 1.00 86.50 85 ILE A CA 1
ATOM 633 C C . ILE A 1 85 ? -26.747 6.611 25.734 1.00 86.50 85 ILE A C 1
ATOM 635 O O . ILE A 1 85 ? -27.617 6.450 26.588 1.00 86.50 85 ILE A O 1
ATOM 639 N N . GLU A 1 86 ? -26.322 7.822 25.376 1.00 87.62 86 GLU A N 1
ATOM 640 C CA . GLU A 1 86 ? -26.850 9.061 25.958 1.00 87.62 86 GLU A CA 1
ATOM 641 C C . GLU A 1 86 ? -28.342 9.238 25.666 1.00 87.62 86 GLU A C 1
ATOM 643 O O . GLU A 1 86 ? -29.122 9.457 26.594 1.00 87.62 86 GLU A O 1
ATOM 648 N N . ARG A 1 87 ? -28.770 9.026 24.414 1.00 84.56 87 ARG A N 1
ATOM 649 C CA . ARG A 1 87 ? -30.197 9.041 24.047 1.00 84.56 87 ARG A CA 1
ATOM 650 C C . ARG A 1 87 ? -31.011 7.991 24.804 1.00 84.56 87 ARG A C 1
ATOM 652 O O . ARG A 1 87 ? -32.111 8.286 25.259 1.00 84.56 87 ARG A O 1
ATOM 659 N N . SER A 1 88 ? -30.465 6.787 24.978 1.00 77.81 88 SER A N 1
ATOM 660 C CA . SER A 1 88 ? -31.140 5.714 25.725 1.00 77.81 88 SER A CA 1
ATOM 661 C C . SER A 1 88 ? -31.285 6.0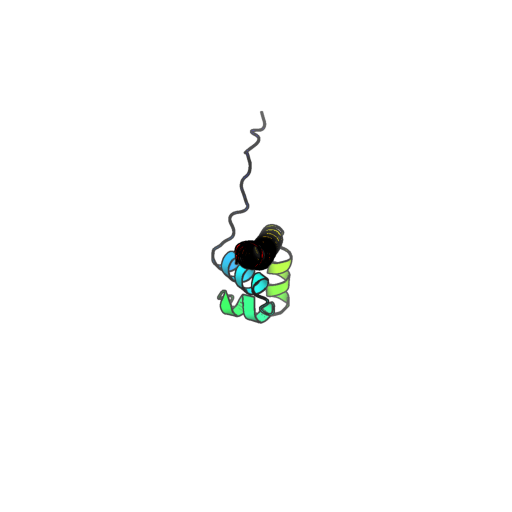49 27.213 1.00 77.81 88 SER A C 1
ATOM 663 O O . SER A 1 88 ? -32.289 5.702 27.828 1.00 77.81 88 SER A O 1
ATOM 665 N N . LYS A 1 89 ? -30.303 6.745 27.801 1.00 79.81 89 LYS A N 1
ATOM 666 C CA . LYS A 1 89 ? -30.372 7.215 29.192 1.00 79.81 89 LYS A CA 1
ATOM 667 C C . LYS A 1 89 ? -31.389 8.339 29.370 1.00 79.81 89 LYS A C 1
ATOM 669 O O . LYS A 1 89 ? -32.137 8.296 30.339 1.00 79.81 89 LYS A O 1
ATOM 674 N N . ALA A 1 90 ? -31.436 9.297 28.444 1.00 73.31 90 ALA A N 1
ATOM 675 C CA . ALA A 1 90 ? -32.416 10.382 28.468 1.00 73.31 90 ALA A CA 1
ATOM 676 C C . ALA A 1 90 ? -33.856 9.848 28.355 1.00 73.31 90 ALA A C 1
ATOM 678 O O . ALA A 1 90 ? -34.709 10.217 29.154 1.00 73.31 90 ALA A O 1
ATOM 679 N N . ALA A 1 91 ? -34.099 8.892 27.451 1.00 69.62 91 ALA A N 1
ATOM 680 C CA . ALA A 1 91 ? -35.412 8.267 27.280 1.00 69.62 91 ALA A CA 1
ATOM 681 C C . ALA A 1 91 ? -35.909 7.499 28.524 1.00 69.62 91 ALA A C 1
ATOM 683 O O . ALA A 1 91 ? -37.111 7.362 28.718 1.00 69.62 91 ALA A O 1
ATOM 684 N N . ASN A 1 92 ? -35.002 7.017 29.380 1.00 62.31 92 ASN A N 1
ATOM 685 C CA . ASN A 1 92 ? -35.342 6.301 30.616 1.00 62.31 92 ASN A CA 1
ATOM 686 C C . ASN A 1 92 ? -35.590 7.219 31.828 1.00 62.31 92 ASN A C 1
ATOM 688 O O . ASN A 1 92 ? -35.921 6.713 32.896 1.00 62.31 92 ASN A O 1
ATOM 692 N N . GLN A 1 93 ? -35.382 8.534 31.705 1.00 60.41 93 GLN A N 1
ATOM 693 C CA . GLN A 1 93 ? -35.640 9.503 32.781 1.00 60.41 93 GLN A CA 1
ATOM 694 C C . GLN A 1 93 ? -36.973 10.250 32.622 1.00 60.41 93 GLN A C 1
ATOM 696 O O . GLN A 1 93 ? -37.391 10.931 33.554 1.00 60.41 93 GLN A O 1
ATOM 701 N N . GLU A 1 94 ? -37.639 10.124 31.471 1.00 57.03 94 GLU A N 1
ATOM 702 C CA . GLU A 1 94 ? -38.906 10.805 31.153 1.00 57.03 94 GLU A CA 1
ATOM 703 C C . GLU A 1 94 ? -40.152 9.895 31.264 1.00 57.03 94 GLU A C 1
ATOM 705 O O . GLU A 1 94 ? -41.250 10.326 30.908 1.00 57.03 94 GLU A O 1
ATOM 710 N N . GLY A 1 95 ? -40.003 8.657 31.755 1.00 47.81 95 GLY A N 1
ATOM 711 C CA . GLY A 1 95 ? -41.097 7.703 32.010 1.00 47.81 95 GLY A CA 1
ATOM 712 C C . GLY A 1 95 ? -41.219 7.336 33.481 1.00 47.81 95 GLY A C 1
ATOM 713 O O . GLY A 1 95 ? -42.370 7.145 33.931 1.00 47.81 95 GLY A O 1
#

Radius of gyration: 22.43 Å; chains: 1; bounding box: 60×45×50 Å

pLDDT: mean 77.56, std 14.91, range [35.47, 93.44]

Secondary structure (DSSP, 8-state):
-------------HHHHHHHHHHHTT--HHHHHHHTT-S--SHHHHHHHHT-HHHHHHHHHHHHHHHHHHHHHHHHHHHHHHHHHHHHHHHTT--

Foldseek 3Di:
DDDDDPDDLPDQPQLLLQLLVCVLVPHDQLVSNVRSPPPPSDPVVSVVSVPDPSSVVSNVVSNVVVVVVVVVVVVVVVVVVVVVVVVVVVVVVVD

Sequence (95 aa):
MSEEHPGRKPLVRAQQEKYAQNIAAGMPKCEAARAAGYSGTGSVAVAKLNKKIHVLERINFLKREAGNAVQVTSSEVVQGILDSIERSKAANQEG